Protein AF-A0AA90YZ02-F1 (afdb_monomer_lite)

Sequence (52 aa):
MAKFYKIWLIFDPRRVFVAQGVFLFLLAVMIHLVVLSSGLNWFENAASTAGF

InterPro domains:
  IPR000066 Antenna complex, alpha/beta subunit [PF00556] (5-43)
  IPR002361 Antenna complex, alpha subunit conserved site [PS00968] (26-43)
  IPR018332 Antenna complex, alpha subunit [NF040861] (5-44)
  IPR035889 Light-harvesting complex [G3DSA:4.10.220.20] (1-51)
  IPR035889 Light-harvesting complex [SSF56918] (4-48)

pLDDT: mean 81.02, std 11.41, range [53.66, 96.5]

Secondary structure (DSSP, 8-state):
---GGGGGGTS-HHHHHHHHHHHHHHHHHHHHHHHTTTTT-HHHHHHHHTT-

Organism: NCBI:txid81569

Foldseek 3Di:
DDPVVCVCVVDPPVVVVVVVVVVVVVVVVVVVVVCCVDPVNVVVVVVVVVPD

Structure (mmCIF, N/CA/C/O backbone):
data_AF-A0AA90YZ02-F1
#
_entry.id   AF-A0AA90YZ02-F1
#
loop_
_atom_site.group_PDB
_atom_site.id
_atom_site.type_symbol
_atom_site.label_atom_id
_atom_site.label_alt_id
_atom_site.label_comp_id
_atom_site.label_asym_id
_atom_site.label_entity_id
_atom_site.label_seq_id
_atom_site.pdbx_PDB_ins_code
_atom_site.Cartn_x
_atom_site.Cartn_y
_atom_site.Cartn_z
_atom_site.occupancy
_atom_site.B_iso_or_equiv
_atom_site.auth_seq_id
_atom_site.auth_comp_id
_atom_site.auth_asym_id
_atom_site.auth_atom_id
_atom_site.pdbx_PDB_model_num
ATOM 1 N N . MET A 1 1 ? 3.896 5.023 32.517 1.00 53.66 1 MET A N 1
ATOM 2 C CA . MET A 1 1 ? 3.548 3.893 31.624 1.00 53.66 1 MET A CA 1
ATOM 3 C C . MET A 1 1 ? 2.618 4.403 30.531 1.00 53.66 1 MET A C 1
ATOM 5 O O . MET A 1 1 ? 1.486 4.770 30.833 1.00 53.66 1 MET A O 1
ATOM 9 N N . ALA A 1 2 ? 3.107 4.533 29.296 1.00 59.97 2 ALA A N 1
ATOM 10 C CA . ALA A 1 2 ? 2.311 5.052 28.185 1.00 59.97 2 ALA A CA 1
ATOM 11 C C . ALA A 1 2 ? 1.141 4.098 27.875 1.00 59.97 2 ALA A C 1
ATOM 13 O O . ALA A 1 2 ? 1.345 2.914 27.618 1.00 59.97 2 ALA A O 1
ATOM 14 N N . LYS A 1 3 ? -0.098 4.602 27.937 1.00 68.00 3 LYS A N 1
ATOM 15 C CA . LYS A 1 3 ? -1.329 3.825 27.705 1.00 68.00 3 LYS A CA 1
ATOM 16 C C . LYS A 1 3 ? -1.580 3.665 26.197 1.00 68.00 3 LYS A C 1
ATOM 18 O O . LYS A 1 3 ? -2.555 4.194 25.673 1.00 68.00 3 LYS A O 1
ATOM 23 N N . PHE A 1 4 ? -0.690 2.957 25.499 1.00 63.97 4 PHE A N 1
ATOM 24 C CA . PHE A 1 4 ? -0.759 2.742 24.043 1.00 63.97 4 PHE A CA 1
ATOM 25 C C . PHE A 1 4 ? -2.030 2.007 23.583 1.00 63.97 4 PHE A C 1
ATOM 27 O O . PHE A 1 4 ? -2.446 2.171 22.444 1.00 63.97 4 PHE A O 1
ATOM 34 N N . TYR A 1 5 ? -2.717 1.277 24.470 1.00 69.69 5 TYR A N 1
ATOM 35 C CA . TYR A 1 5 ? -3.977 0.596 24.145 1.00 69.69 5 TYR A CA 1
ATOM 36 C C . TYR A 1 5 ? -5.140 1.552 23.835 1.00 69.69 5 TYR A C 1
ATOM 38 O O . TYR A 1 5 ? -6.124 1.138 23.228 1.00 69.69 5 TYR A O 1
ATOM 46 N N . LYS A 1 6 ? -5.046 2.834 24.224 1.00 66.50 6 LYS A N 1
ATOM 47 C CA . LYS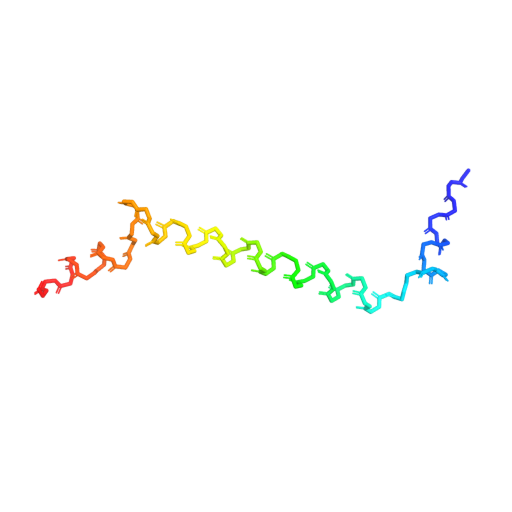 A 1 6 ? -6.094 3.823 23.937 1.00 66.50 6 LYS A CA 1
ATOM 48 C C . LYS A 1 6 ? -6.209 4.169 22.452 1.00 66.50 6 LYS A C 1
ATOM 50 O O . LYS A 1 6 ? -7.250 4.678 22.053 1.00 66.50 6 LYS A O 1
ATOM 55 N N . ILE A 1 7 ? -5.190 3.883 21.636 1.00 72.69 7 ILE A N 1
ATOM 56 C CA . ILE A 1 7 ? -5.252 4.130 20.187 1.00 72.69 7 ILE A CA 1
ATOM 57 C C . ILE A 1 7 ? -6.404 3.347 19.534 1.00 72.69 7 ILE A C 1
ATOM 59 O O . ILE A 1 7 ? -7.062 3.861 18.635 1.00 72.69 7 ILE A O 1
ATOM 63 N N . TRP A 1 8 ? -6.730 2.167 20.073 1.00 71.12 8 TRP A N 1
ATOM 64 C CA . TRP A 1 8 ? -7.822 1.310 19.603 1.00 71.12 8 TRP A CA 1
ATOM 65 C C . TRP A 1 8 ? -9.222 1.770 20.039 1.00 71.12 8 TRP A C 1
ATOM 67 O O . TRP A 1 8 ? -10.206 1.204 19.582 1.00 71.12 8 TRP A O 1
ATOM 77 N N . LEU A 1 9 ? -9.338 2.777 20.916 1.00 70.62 9 LEU A N 1
ATOM 78 C CA . LEU A 1 9 ? -10.634 3.388 21.263 1.00 70.62 9 LEU A CA 1
ATOM 79 C C . LEU A 1 9 ? -11.065 4.458 20.251 1.00 70.62 9 LEU A C 1
ATOM 81 O O . LEU A 1 9 ? -12.227 4.843 20.229 1.00 70.62 9 LEU A O 1
ATOM 85 N N . ILE A 1 10 ? -10.123 4.967 19.453 1.00 75.56 10 ILE A N 1
ATOM 86 C CA . ILE A 1 10 ? -10.350 6.042 18.473 1.00 75.56 10 ILE A CA 1
ATOM 87 C C . ILE A 1 10 ? -10.237 5.500 17.048 1.00 75.56 10 ILE A C 1
ATOM 89 O O . ILE A 1 10 ? -10.960 5.933 16.153 1.00 75.56 10 ILE A O 1
ATOM 93 N N . PHE A 1 11 ? -9.328 4.551 16.830 1.00 70.12 11 PHE A N 1
ATOM 94 C CA . PHE A 1 11 ? -9.100 3.944 15.533 1.00 70.12 11 PHE A CA 1
ATOM 95 C C . PHE A 1 11 ? -9.539 2.482 15.535 1.00 70.12 11 PHE A C 1
ATOM 97 O O . PHE A 1 11 ? -8.959 1.657 16.240 1.00 70.12 11 PHE A O 1
ATOM 104 N N . ASP A 1 12 ? -10.526 2.159 14.694 1.00 83.38 12 ASP A N 1
ATOM 105 C CA . ASP A 1 12 ? -10.964 0.779 14.493 1.00 83.38 12 ASP A CA 1
ATOM 106 C C . ASP A 1 12 ? -9.800 -0.086 13.987 1.00 83.38 12 ASP A C 1
ATOM 108 O O . ASP A 1 12 ? -9.244 0.208 12.917 1.00 83.38 12 ASP A O 1
ATOM 112 N N . PRO A 1 13 ? -9.452 -1.184 14.689 1.00 80.06 13 PRO A N 1
ATOM 113 C CA . PRO A 1 13 ? -8.249 -1.947 14.396 1.00 80.06 13 PRO A CA 1
ATOM 114 C C . PRO A 1 13 ? -8.161 -2.414 12.949 1.00 80.06 13 PRO A C 1
ATOM 116 O O . PRO A 1 13 ? -7.138 -2.275 12.281 1.00 80.06 13 PRO A O 1
ATOM 119 N N . ARG A 1 14 ? -9.290 -2.906 12.437 1.00 84.81 14 ARG A N 1
ATOM 120 C CA . ARG A 1 14 ? -9.434 -3.372 11.061 1.00 84.81 14 ARG A CA 1
ATOM 121 C C . ARG A 1 14 ? -9.128 -2.269 10.051 1.00 84.81 14 ARG A C 1
ATOM 123 O O . ARG A 1 14 ? -8.443 -2.522 9.066 1.00 84.81 14 ARG A O 1
ATOM 130 N N . ARG A 1 15 ? -9.619 -1.049 10.290 1.00 86.94 15 ARG A N 1
ATOM 131 C CA . ARG A 1 15 ? -9.457 0.065 9.349 1.00 86.94 15 ARG A 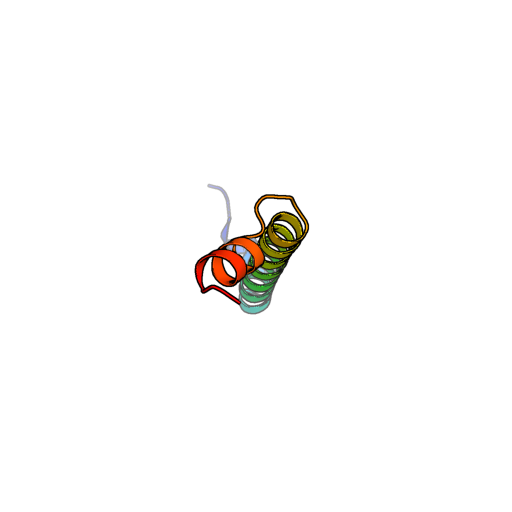CA 1
ATOM 132 C C . ARG A 1 15 ? -8.009 0.531 9.288 1.00 86.94 15 ARG A C 1
ATOM 134 O O . ARG A 1 15 ? -7.545 0.854 8.203 1.00 86.94 15 ARG A O 1
ATOM 141 N N . VAL A 1 16 ? -7.293 0.525 10.414 1.00 88.25 16 VAL A N 1
ATOM 142 C CA . VAL A 1 16 ? -5.866 0.883 10.449 1.00 88.25 16 VAL A CA 1
ATOM 143 C C . VAL A 1 16 ? -5.030 -0.119 9.662 1.00 88.25 16 VAL A C 1
ATOM 145 O O . VAL A 1 16 ? -4.223 0.310 8.847 1.00 88.25 16 VAL A O 1
ATOM 148 N N . PHE A 1 17 ? -5.258 -1.427 9.824 1.00 87.31 17 PHE A N 1
ATOM 149 C CA . PHE A 1 17 ? -4.538 -2.443 9.045 1.00 87.31 17 PHE A CA 1
ATOM 150 C C . PHE A 1 17 ? -4.838 -2.360 7.545 1.00 87.31 17 PHE A C 1
ATOM 152 O O . PHE A 1 17 ? -3.916 -2.445 6.736 1.00 87.31 17 PHE A O 1
ATOM 159 N N . VAL A 1 18 ? -6.100 -2.130 7.165 1.00 92.88 18 VAL A N 1
ATOM 160 C CA . VAL A 1 18 ? -6.474 -1.926 5.756 1.00 92.88 18 VAL A CA 1
ATOM 161 C C . VAL A 1 18 ? -5.840 -0.649 5.206 1.00 92.88 18 VAL A C 1
ATOM 163 O O . VAL A 1 18 ? -5.257 -0.683 4.129 1.00 92.88 18 VAL A O 1
ATOM 166 N N . ALA A 1 19 ? -5.889 0.462 5.946 1.00 92.62 19 ALA A N 1
ATOM 167 C CA . ALA A 1 19 ? -5.282 1.722 5.528 1.00 92.62 19 ALA A CA 1
ATOM 168 C C . ALA A 1 19 ? -3.762 1.597 5.364 1.00 92.62 19 ALA A C 1
ATOM 170 O O . ALA A 1 19 ? -3.222 2.088 4.379 1.00 92.62 19 ALA A O 1
ATOM 171 N N . GLN A 1 20 ? -3.082 0.901 6.281 1.00 92.25 20 GLN A N 1
ATOM 172 C CA . GLN A 1 20 ? -1.652 0.620 6.165 1.00 92.25 20 GLN A CA 1
ATOM 173 C C . GLN A 1 20 ? -1.346 -0.238 4.931 1.00 92.25 20 GLN A C 1
ATOM 175 O O . GLN A 1 20 ? -0.480 0.131 4.143 1.00 92.25 20 GLN A O 1
ATOM 180 N N . GLY A 1 21 ? -2.098 -1.323 4.713 1.00 93.00 21 GLY A N 1
ATOM 181 C CA . GLY A 1 21 ? -1.927 -2.187 3.543 1.00 93.00 21 GLY A CA 1
ATOM 182 C C . GLY A 1 21 ? -2.157 -1.455 2.219 1.00 93.00 21 GLY A C 1
ATOM 183 O O . GLY A 1 21 ? -1.334 -1.552 1.313 1.00 93.00 21 GLY A O 1
ATOM 184 N N . VAL A 1 22 ? -3.230 -0.664 2.120 1.00 96.38 22 VAL A N 1
ATOM 185 C CA . VAL A 1 22 ? -3.538 0.140 0.925 1.00 96.38 22 VAL A CA 1
ATOM 186 C C . VAL A 1 22 ? -2.485 1.225 0.705 1.00 96.38 22 VAL A C 1
ATOM 188 O O . VAL A 1 22 ? -2.050 1.423 -0.425 1.00 96.38 22 VAL A O 1
ATOM 191 N N . PHE A 1 23 ? -2.030 1.897 1.764 1.00 94.81 23 PHE A N 1
ATOM 192 C CA . PHE A 1 23 ? -0.988 2.920 1.674 1.00 94.81 23 PHE A CA 1
ATOM 193 C C . PHE A 1 23 ? 0.329 2.350 1.139 1.00 94.81 23 PHE A C 1
ATOM 195 O O . PHE A 1 23 ? 0.891 2.880 0.183 1.00 94.81 23 PHE A O 1
ATOM 202 N N . LEU A 1 24 ? 0.791 1.239 1.719 1.00 95.50 24 LEU A N 1
ATOM 203 C CA . LEU A 1 24 ? 1.997 0.537 1.276 1.00 95.50 24 LEU A CA 1
ATOM 204 C C . LEU A 1 24 ? 1.869 0.043 -0.168 1.00 95.50 24 LEU A C 1
ATOM 206 O O . LEU A 1 24 ? 2.805 0.191 -0.950 1.00 95.50 24 LEU A O 1
ATOM 210 N N . PHE A 1 25 ? 0.711 -0.511 -0.535 1.00 95.56 25 PHE A N 1
ATOM 211 C CA . PHE A 1 25 ? 0.464 -1.004 -1.886 1.00 95.56 25 PHE A CA 1
ATOM 212 C C . PHE A 1 25 ? 0.488 0.126 -2.920 1.00 95.56 25 PHE A C 1
ATOM 214 O O . PHE A 1 25 ? 1.172 0.014 -3.934 1.00 95.56 25 PHE A O 1
ATOM 221 N N . LEU A 1 26 ? -0.196 1.240 -2.647 1.00 96.50 26 LEU A N 1
ATOM 222 C CA . LEU A 1 26 ? -0.183 2.415 -3.522 1.00 96.50 26 LEU A CA 1
ATOM 223 C C . LEU A 1 26 ? 1.229 2.987 -3.679 1.00 96.50 26 LEU A C 1
ATOM 225 O O . LEU A 1 26 ? 1.639 3.293 -4.798 1.00 96.50 26 LEU A O 1
ATOM 229 N N . LEU A 1 27 ? 1.988 3.085 -2.581 1.00 96.06 27 LEU A N 1
ATOM 230 C CA . LEU A 1 27 ? 3.379 3.536 -2.616 1.00 96.06 27 LEU A CA 1
ATOM 231 C C . LEU A 1 27 ? 4.241 2.607 -3.484 1.00 96.06 27 LEU A C 1
ATOM 233 O O . LEU A 1 27 ? 4.998 3.082 -4.328 1.00 96.06 27 LEU A O 1
ATOM 237 N N . ALA A 1 28 ? 4.101 1.290 -3.311 1.00 95.38 28 ALA A N 1
ATOM 238 C CA . ALA A 1 28 ? 4.829 0.305 -4.099 1.00 95.38 28 ALA A CA 1
ATOM 239 C C . ALA A 1 28 ? 4.511 0.452 -5.591 1.00 95.38 28 ALA A C 1
ATOM 241 O O . ALA A 1 28 ? 5.434 0.584 -6.394 1.00 95.38 28 ALA A O 1
ATOM 242 N N . VAL A 1 29 ? 3.230 0.493 -5.967 1.00 95.31 29 VAL A N 1
ATOM 243 C CA . VAL A 1 29 ? 2.816 0.655 -7.369 1.00 95.31 29 VAL A CA 1
ATOM 244 C C . VAL A 1 29 ? 3.356 1.961 -7.951 1.00 95.31 29 VAL A C 1
ATOM 246 O O . VAL A 1 29 ? 3.911 1.945 -9.045 1.00 95.31 29 VAL A O 1
ATOM 249 N N . MET A 1 30 ? 3.284 3.072 -7.211 1.00 94.88 30 MET A N 1
ATOM 250 C CA . MET A 1 30 ? 3.821 4.360 -7.659 1.00 94.88 30 MET A CA 1
ATOM 251 C C . MET A 1 30 ? 5.320 4.283 -7.974 1.00 94.88 30 MET A C 1
ATOM 253 O O . MET A 1 30 ? 5.741 4.747 -9.031 1.00 94.88 30 MET A O 1
ATOM 257 N N . ILE A 1 31 ? 6.122 3.657 -7.106 1.00 93.12 31 ILE A N 1
ATOM 258 C CA . ILE A 1 31 ? 7.564 3.487 -7.343 1.00 93.12 31 ILE A CA 1
ATOM 259 C C . ILE A 1 31 ? 7.805 2.644 -8.599 1.00 93.12 31 ILE A C 1
ATOM 261 O O . ILE A 1 31 ? 8.604 3.037 -9.444 1.00 93.12 31 ILE A O 1
ATOM 265 N N . HIS A 1 32 ? 7.096 1.523 -8.766 1.00 89.31 32 HIS A N 1
ATOM 266 C CA . HIS A 1 32 ? 7.280 0.659 -9.936 1.00 89.31 32 HIS A CA 1
ATOM 267 C C . HIS A 1 32 ? 6.913 1.376 -11.236 1.00 89.31 32 HIS A C 1
ATOM 269 O O . HIS A 1 32 ? 7.665 1.289 -12.201 1.00 89.31 32 HIS A O 1
ATOM 275 N N . LEU A 1 33 ? 5.801 2.116 -11.254 1.00 89.44 33 LEU A N 1
ATOM 276 C CA . LEU A 1 33 ? 5.372 2.879 -12.426 1.00 89.44 33 LEU A CA 1
ATOM 277 C C . LEU A 1 33 ? 6.351 4.004 -12.773 1.00 89.44 33 LEU A C 1
ATOM 279 O O . LEU A 1 33 ? 6.602 4.240 -13.948 1.00 89.44 33 LEU A O 1
ATOM 283 N N . VAL A 1 34 ? 6.943 4.672 -11.779 1.00 90.44 34 VAL A N 1
ATOM 284 C CA . VAL A 1 34 ? 7.975 5.693 -12.019 1.00 90.44 34 VAL A CA 1
ATOM 285 C C . VAL A 1 34 ? 9.256 5.065 -12.564 1.00 90.44 34 VAL A C 1
ATOM 287 O O . VAL A 1 34 ? 9.826 5.599 -13.513 1.00 90.44 34 VAL A O 1
ATOM 290 N N . VAL A 1 35 ? 9.695 3.920 -12.032 1.00 88.12 35 VAL A N 1
ATOM 291 C CA . VAL A 1 35 ? 10.886 3.236 -12.560 1.00 88.12 35 VAL A CA 1
ATOM 292 C C . VAL A 1 35 ? 10.631 2.718 -13.978 1.00 88.12 35 VAL A C 1
ATOM 294 O O . VAL A 1 35 ? 11.485 2.902 -14.841 1.00 88.12 35 VAL A O 1
ATOM 297 N N . LEU A 1 36 ? 9.432 2.201 -14.253 1.00 85.94 36 LEU A N 1
ATOM 298 C CA . LEU A 1 36 ? 8.971 1.847 -15.600 1.00 85.94 36 LEU A CA 1
ATOM 299 C C . LEU A 1 36 ? 8.683 3.053 -16.509 1.00 85.94 36 LEU A C 1
ATOM 301 O O . LEU A 1 36 ? 8.462 2.923 -17.705 1.00 85.94 36 LEU A O 1
ATOM 305 N N . SER A 1 37 ? 8.639 4.263 -15.977 1.00 78.69 37 SER A N 1
ATOM 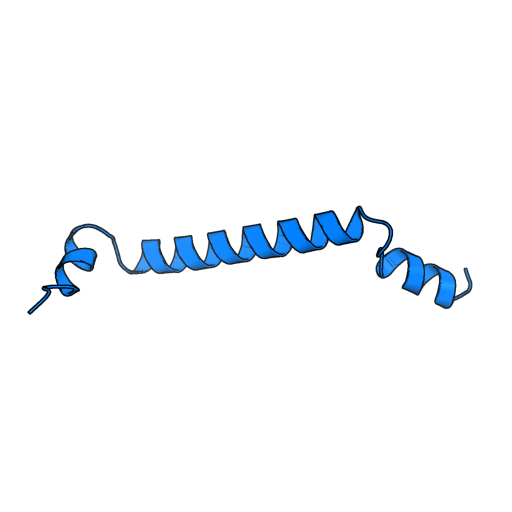306 C CA . SER A 1 37 ? 8.605 5.467 -16.810 1.00 78.69 37 SER A CA 1
ATOM 307 C C . SER A 1 37 ? 10.005 6.033 -17.038 1.00 78.69 37 SER A C 1
ATOM 309 O O . SER A 1 37 ? 10.167 6.954 -17.836 1.00 78.69 37 SER A O 1
ATOM 311 N N . SER A 1 38 ? 11.008 5.523 -16.324 1.00 77.69 38 SER A N 1
ATOM 312 C CA . SER A 1 38 ? 12.390 5.988 -16.373 1.00 77.69 38 SER A CA 1
ATOM 313 C C . SER A 1 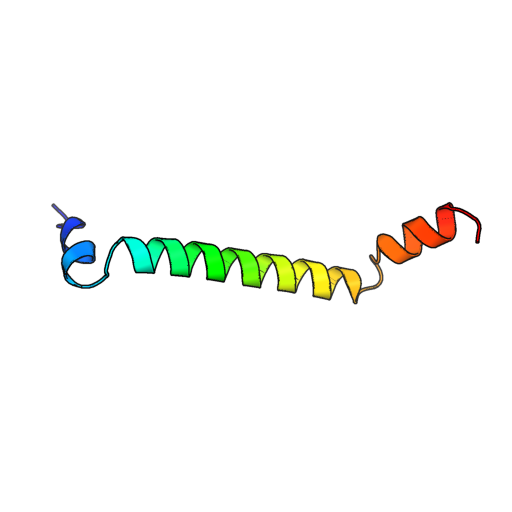38 ? 13.251 5.072 -17.249 1.00 77.69 38 SER A C 1
ATOM 315 O O . SER A 1 38 ? 12.857 3.955 -17.569 1.00 77.69 38 SER A O 1
ATOM 317 N N . GLY A 1 39 ? 14.464 5.504 -17.607 1.00 70.81 39 GLY A N 1
ATOM 318 C CA . GLY A 1 39 ? 15.383 4.744 -18.477 1.00 70.81 39 GLY A CA 1
ATOM 319 C C . GLY A 1 39 ? 15.854 3.380 -17.941 1.00 70.81 39 GLY A C 1
ATOM 320 O O . GLY A 1 39 ? 16.655 2.716 -18.588 1.00 70.81 39 GLY A O 1
ATOM 321 N N . LEU A 1 40 ? 15.365 2.946 -16.776 1.00 77.12 40 LEU A N 1
ATOM 322 C CA . LEU A 1 40 ? 15.578 1.617 -16.190 1.00 77.12 40 LEU A CA 1
ATOM 323 C C . LEU A 1 40 ? 14.409 0.663 -16.480 1.00 77.12 40 LEU A C 1
ATOM 325 O O . LEU A 1 40 ? 14.146 -0.268 -15.718 1.00 77.12 40 LEU A O 1
ATOM 329 N N . ASN A 1 41 ? 13.705 0.902 -17.585 1.00 80.06 41 ASN A N 1
ATOM 330 C CA . ASN A 1 41 ? 12.602 0.091 -18.066 1.00 80.06 41 ASN A CA 1
ATOM 331 C C . ASN A 1 41 ? 13.006 -1.366 -18.296 1.00 80.06 41 ASN A C 1
ATOM 333 O O . ASN A 1 41 ? 13.518 -1.746 -19.349 1.00 80.06 41 ASN A O 1
ATOM 337 N N . TRP A 1 42 ? 12.775 -2.221 -17.305 1.00 76.94 42 TRP A N 1
ATOM 338 C CA . TRP A 1 42 ? 13.143 -3.631 -17.406 1.00 76.94 42 TRP A CA 1
ATOM 339 C C . TRP A 1 42 ? 12.268 -4.391 -18.410 1.00 76.94 42 TRP A C 1
ATOM 341 O O . TRP A 1 42 ? 12.747 -5.355 -18.996 1.00 76.94 42 TRP A O 1
ATOM 351 N N . PHE A 1 43 ? 11.024 -3.959 -18.658 1.00 76.88 43 PHE A N 1
ATOM 352 C CA . PHE A 1 43 ? 10.177 -4.562 -19.697 1.00 76.88 43 PHE A CA 1
ATOM 353 C C . PHE A 1 43 ? 10.721 -4.304 -21.104 1.00 76.88 43 PHE A C 1
ATOM 355 O O . PHE A 1 43 ? 10.747 -5.217 -21.922 1.00 76.88 43 PHE A O 1
ATOM 362 N N . GLU A 1 44 ? 11.206 -3.092 -21.368 1.00 76.81 44 GLU A N 1
ATOM 363 C CA . GLU A 1 44 ? 11.815 -2.735 -22.653 1.00 76.81 44 GLU A CA 1
ATOM 364 C C . GLU A 1 44 ? 13.158 -3.452 -22.851 1.00 76.81 44 GLU A C 1
ATOM 366 O O . GLU A 1 44 ? 13.413 -4.023 -23.909 1.00 76.81 44 GLU A O 1
ATOM 371 N N . ASN A 1 45 ? 13.974 -3.540 -21.794 1.00 74.69 45 ASN A N 1
ATOM 372 C CA . ASN A 1 45 ? 15.205 -4.334 -21.811 1.00 74.69 45 ASN A CA 1
ATOM 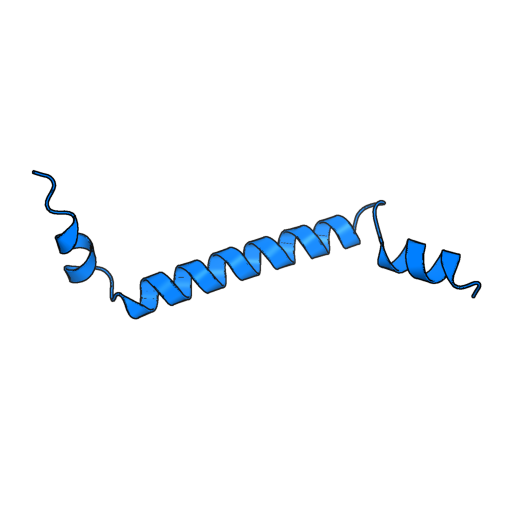373 C C . ASN A 1 45 ? 14.938 -5.833 -22.044 1.00 74.69 45 ASN A C 1
ATOM 375 O O . ASN A 1 45 ? 15.661 -6.478 -22.807 1.00 74.69 45 ASN A O 1
ATOM 379 N N . ALA A 1 46 ? 13.898 -6.397 -21.423 1.00 78.62 46 ALA A N 1
ATOM 380 C CA . ALA A 1 46 ? 13.501 -7.787 -21.636 1.00 78.62 46 ALA A CA 1
ATOM 381 C C . ALA A 1 46 ? 12.996 -8.027 -23.070 1.00 78.62 46 ALA A C 1
ATOM 383 O O . ALA A 1 46 ? 13.337 -9.048 -23.663 1.00 78.62 46 ALA A O 1
ATOM 384 N N . ALA A 1 47 ? 12.241 -7.083 -23.643 1.00 77.25 47 ALA A N 1
ATOM 385 C CA . ALA A 1 47 ? 11.768 -7.154 -25.026 1.00 77.25 47 ALA A CA 1
ATOM 386 C C . ALA A 1 47 ? 12.924 -7.081 -26.039 1.00 77.25 47 ALA A C 1
ATOM 388 O O . ALA A 1 47 ? 12.998 -7.920 -26.932 1.00 77.25 47 ALA A O 1
ATOM 389 N N . SER A 1 48 ? 13.868 -6.154 -25.846 1.00 76.44 48 SER A N 1
ATOM 390 C CA . SER A 1 48 ? 15.080 -6.033 -26.673 1.00 76.44 48 SER A CA 1
ATOM 391 C C . SER A 1 48 ? 15.961 -7.290 -26.602 1.00 76.44 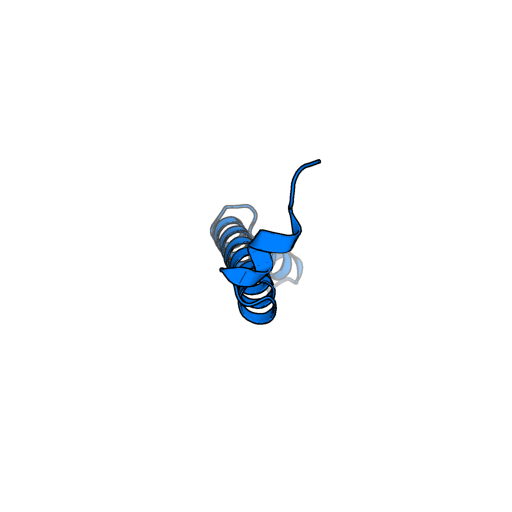48 SER A C 1
ATOM 393 O O . SER A 1 48 ? 16.435 -7.793 -27.619 1.00 76.44 48 SER A O 1
ATOM 395 N N . THR A 1 49 ? 16.113 -7.878 -25.409 1.00 75.38 49 THR A N 1
ATOM 396 C CA . THR A 1 49 ? 16.878 -9.126 -25.223 1.00 75.38 49 THR A CA 1
ATOM 397 C C . THR A 1 49 ? 16.201 -10.334 -25.883 1.00 75.38 49 THR A C 1
ATOM 399 O O . THR A 1 49 ? 16.885 -11.264 -26.306 1.00 75.38 49 THR A O 1
ATOM 402 N N . ALA A 1 50 ? 14.867 -10.337 -25.992 1.00 76.94 50 ALA A N 1
ATOM 403 C CA . ALA A 1 50 ? 14.108 -11.425 -26.609 1.00 76.94 50 ALA A CA 1
ATOM 404 C C . ALA A 1 50 ? 14.214 -11.468 -28.150 1.00 76.94 50 ALA A C 1
ATOM 406 O O . ALA A 1 50 ? 13.795 -12.462 -28.741 1.00 76.94 50 ALA A O 1
ATOM 407 N N . GLY A 1 51 ? 14.810 -10.455 -28.793 1.00 62.25 51 GLY A N 1
ATOM 408 C CA . GLY A 1 51 ? 15.139 -10.484 -30.222 1.00 62.25 51 GLY A CA 1
ATOM 409 C C . GLY A 1 51 ? 13.954 -10.267 -31.170 1.00 62.25 51 GLY A C 1
ATOM 410 O O . GLY A 1 51 ? 13.923 -10.891 -32.232 1.00 62.25 51 GLY A O 1
ATOM 411 N N . PHE A 1 52 ? 12.997 -9.412 -30.792 1.00 56.06 52 PHE A N 1
ATOM 412 C CA . PHE A 1 52 ? 12.009 -8.833 -31.714 1.00 56.06 52 PHE A CA 1
ATOM 413 C C . PHE A 1 52 ? 12.444 -7.448 -32.194 1.00 56.06 52 PHE A C 1
ATOM 415 O O . PHE A 1 52 ? 13.051 -6.713 -31.382 1.00 56.06 52 PHE A O 1
#

Radius of gyration: 20.08 Å; chains: 1; bounding box: 28×18×63 Å